Protein AF-A0A927P5Q2-F1 (afdb_monomer_lite)

Structure (mmCIF, N/CA/C/O backbone):
data_AF-A0A927P5Q2-F1
#
_entry.id   AF-A0A927P5Q2-F1
#
loop_
_atom_site.group_PDB
_atom_site.id
_atom_site.type_symbol
_atom_site.label_atom_id
_atom_site.label_alt_id
_atom_site.label_comp_id
_atom_site.label_asym_id
_atom_site.label_entity_id
_atom_site.label_seq_id
_atom_site.pdbx_PDB_ins_code
_atom_site.Cartn_x
_atom_site.Cartn_y
_atom_site.Cartn_z
_atom_site.occupancy
_atom_site.B_iso_or_equiv
_atom_site.auth_seq_id
_atom_site.auth_comp_id
_atom_site.auth_asym_id
_atom_site.auth_atom_id
_atom_site.pdbx_PDB_model_num
ATOM 1 N N . HIS A 1 1 ? -14.527 0.847 12.190 1.00 68.94 1 HIS A N 1
ATOM 2 C CA . HIS A 1 1 ? -13.785 -0.431 12.138 1.00 68.94 1 HIS A CA 1
ATOM 3 C C . HIS A 1 1 ? -13.908 -0.989 10.729 1.00 68.94 1 HIS A C 1
ATOM 5 O O . HIS A 1 1 ? -15.001 -1.387 10.350 1.00 68.94 1 HIS A O 1
ATOM 11 N N . ARG A 1 2 ? -12.843 -0.905 9.924 1.00 89.19 2 ARG A N 1
ATOM 12 C CA . ARG A 1 2 ? -12.828 -1.359 8.523 1.00 89.19 2 ARG A CA 1
ATOM 13 C C . ARG A 1 2 ? -11.381 -1.620 8.109 1.00 89.19 2 ARG A C 1
ATOM 15 O O . ARG A 1 2 ? -10.769 -0.807 7.421 1.00 89.19 2 ARG A O 1
ATOM 22 N N . ASN A 1 3 ? -10.825 -2.696 8.651 1.00 95.00 3 ASN A N 1
ATOM 23 C CA . ASN A 1 3 ? -9.423 -3.054 8.468 1.00 95.00 3 ASN A CA 1
ATOM 24 C C . ASN A 1 3 ? -9.227 -3.753 7.123 1.00 95.00 3 ASN A C 1
ATOM 26 O O . ASN A 1 3 ? -10.146 -4.403 6.615 1.00 95.00 3 ASN A O 1
ATOM 30 N N . VAL A 1 4 ? -8.031 -3.627 6.556 1.00 95.56 4 VAL A N 1
ATOM 31 C CA . VAL A 1 4 ? -7.621 -4.440 5.412 1.00 95.56 4 VAL A CA 1
ATOM 32 C C . VAL A 1 4 ? -7.374 -5.862 5.919 1.00 95.56 4 VAL A C 1
ATOM 34 O O . VAL A 1 4 ? -6.486 -6.084 6.731 1.00 95.56 4 VAL A O 1
ATOM 37 N N . ILE A 1 5 ? -8.179 -6.823 5.463 1.00 96.44 5 ILE A N 1
ATOM 38 C CA . ILE A 1 5 ? -8.088 -8.237 5.888 1.00 96.44 5 ILE A CA 1
ATOM 39 C C . ILE A 1 5 ? -7.465 -9.151 4.826 1.00 96.44 5 ILE A C 1
ATOM 41 O O . ILE A 1 5 ? -7.208 -10.323 5.080 1.00 96.44 5 ILE A O 1
ATOM 45 N N . GLY A 1 6 ? -7.259 -8.632 3.618 1.00 95.94 6 GLY A N 1
ATOM 46 C CA . GLY A 1 6 ? -6.716 -9.373 2.490 1.00 95.94 6 GLY A CA 1
ATOM 47 C C . GLY A 1 6 ? -6.809 -8.563 1.203 1.00 95.94 6 GLY A C 1
ATOM 48 O O . GLY A 1 6 ? -7.640 -7.661 1.086 1.00 95.94 6 GLY A O 1
ATOM 49 N N . VAL A 1 7 ? -5.945 -8.886 0.242 1.00 96.31 7 VAL A N 1
ATOM 50 C CA . VAL A 1 7 ? -5.883 -8.234 -1.070 1.00 96.31 7 VAL A CA 1
ATOM 51 C C . VAL A 1 7 ? -5.614 -9.294 -2.133 1.00 96.31 7 VAL A C 1
ATOM 53 O O . VAL A 1 7 ? -4.762 -10.161 -1.958 1.00 96.31 7 VAL A O 1
ATOM 56 N N . HIS A 1 8 ? -6.337 -9.208 -3.246 1.00 96.44 8 HIS A N 1
ATOM 57 C CA . HIS A 1 8 ? -6.095 -10.008 -4.442 1.00 96.44 8 HIS A CA 1
ATOM 58 C C . HIS A 1 8 ? -5.711 -9.072 -5.579 1.00 96.44 8 HIS A C 1
ATOM 60 O O . HIS A 1 8 ? -6.350 -8.041 -5.778 1.00 96.44 8 HIS A O 1
ATOM 66 N N . MET A 1 9 ? -4.669 -9.433 -6.321 1.00 96.38 9 MET A N 1
ATOM 67 C CA . MET A 1 9 ? -4.132 -8.609 -7.400 1.00 96.38 9 MET A CA 1
ATOM 68 C C . MET A 1 9 ? -3.967 -9.451 -8.661 1.00 96.38 9 MET A C 1
ATOM 70 O O . MET A 1 9 ? -3.567 -10.613 -8.590 1.00 96.38 9 MET A O 1
ATOM 74 N N . LEU A 1 10 ? -4.285 -8.859 -9.810 1.00 96.50 10 LEU A N 1
ATOM 75 C CA . LEU A 1 10 ? -4.106 -9.455 -11.128 1.00 96.50 10 LEU A CA 1
ATOM 76 C C . LEU A 1 10 ? -3.534 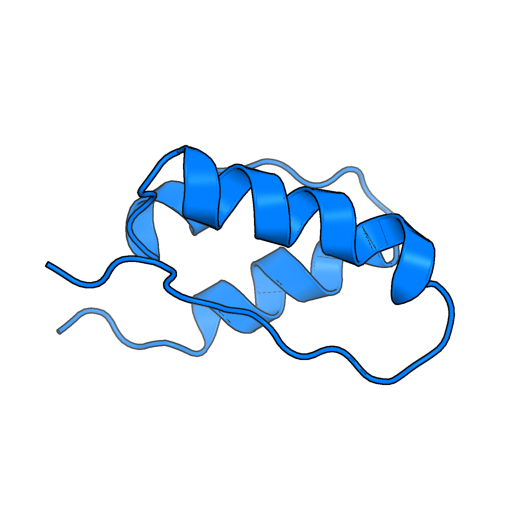-8.393 -12.070 1.00 96.50 10 LEU A C 1
ATOM 78 O O . LEU A 1 10 ? -4.146 -7.348 -12.273 1.00 96.50 10 LEU A O 1
ATOM 82 N N . GLY A 1 11 ? -2.379 -8.682 -12.664 1.00 94.31 11 GLY A N 1
ATOM 83 C CA . GLY A 1 11 ? -1.702 -7.788 -13.601 1.00 94.31 11 GLY A CA 1
ATOM 84 C C . GLY A 1 11 ? -0.185 -7.821 -13.441 1.00 94.31 11 GLY A C 1
ATOM 85 O O . GLY A 1 11 ? 0.344 -8.456 -12.524 1.00 94.31 11 GLY A O 1
ATOM 86 N N . SER A 1 12 ? 0.518 -7.130 -14.335 1.00 95.31 12 SER A N 1
ATOM 87 C CA . SER A 1 12 ? 1.974 -6.972 -14.262 1.00 95.31 12 SER A CA 1
ATOM 88 C C . SER A 1 12 ? 2.402 -6.362 -12.926 1.00 95.31 12 SER A C 1
ATOM 90 O O . SER A 1 12 ? 1.718 -5.488 -12.400 1.00 95.31 12 SER A O 1
ATOM 92 N N . TYR A 1 13 ? 3.542 -6.809 -12.398 1.00 95.62 13 TYR A N 1
ATOM 93 C CA . TYR A 1 13 ? 4.114 -6.366 -11.118 1.00 95.62 13 TYR A CA 1
ATOM 94 C C . TYR A 1 13 ? 3.293 -6.695 -9.859 1.00 95.62 13 TYR A C 1
ATOM 96 O O . TYR A 1 13 ? 3.646 -6.246 -8.769 1.00 95.62 13 TYR A O 1
ATOM 104 N N . SER A 1 14 ? 2.216 -7.487 -9.973 1.00 96.31 14 SER A N 1
ATOM 105 C CA . SER A 1 14 ? 1.389 -7.868 -8.816 1.00 96.31 14 SER A CA 1
ATOM 106 C C . SER A 1 14 ? 2.206 -8.586 -7.741 1.00 96.31 14 SER A C 1
ATOM 108 O O . SER A 1 14 ? 2.047 -8.290 -6.563 1.00 96.31 14 SER A O 1
ATOM 110 N N . SER A 1 15 ? 3.108 -9.491 -8.132 1.00 95.62 15 SER A N 1
ATOM 111 C CA . SER A 1 15 ? 3.992 -10.229 -7.216 1.00 95.62 15 SER A CA 1
ATOM 112 C C . SER A 1 15 ? 4.926 -9.332 -6.404 1.00 95.62 15 SER A C 1
ATOM 114 O O . SER A 1 15 ? 5.300 -9.682 -5.291 1.00 95.62 15 SER A O 1
ATOM 116 N N . GLU A 1 16 ? 5.300 -8.180 -6.946 1.00 95.62 16 GLU A N 1
ATOM 117 C CA . GLU A 1 16 ? 6.224 -7.236 -6.337 1.00 95.62 16 GLU A CA 1
ATOM 118 C C . GLU A 1 16 ? 5.487 -6.291 -5.384 1.00 95.62 16 GLU A C 1
ATOM 120 O O . GLU A 1 16 ? 5.945 -6.049 -4.269 1.00 95.62 16 GLU A O 1
ATOM 125 N N . ILE A 1 17 ? 4.325 -5.773 -5.795 1.00 96.00 17 ILE A N 1
ATOM 126 C CA . ILE A 1 17 ? 3.588 -4.770 -5.011 1.00 96.00 17 ILE A CA 1
ATOM 127 C C . ILE A 1 17 ? 2.645 -5.381 -3.964 1.00 96.00 17 ILE A C 1
ATOM 129 O O . ILE A 1 17 ? 2.296 -4.693 -3.004 1.00 96.00 17 ILE A O 1
ATOM 133 N N . ILE A 1 18 ? 2.287 -6.671 -4.078 1.00 96.31 18 ILE A N 1
ATOM 134 C CA . ILE A 1 18 ? 1.470 -7.392 -3.077 1.00 96.31 18 ILE A CA 1
ATOM 135 C C . ILE A 1 18 ? 2.110 -7.376 -1.681 1.00 96.31 18 ILE A C 1
ATOM 137 O O . ILE A 1 18 ? 1.401 -7.424 -0.678 1.00 96.31 18 ILE A O 1
ATOM 141 N N . TRP A 1 19 ? 3.438 -7.237 -1.593 1.00 94.31 19 TRP A N 1
ATOM 142 C CA . TRP A 1 19 ? 4.140 -7.059 -0.321 1.00 94.31 19 TRP A CA 1
ATOM 143 C C . TRP A 1 19 ? 3.628 -5.836 0.461 1.00 94.31 19 TRP A C 1
ATOM 145 O O . TRP A 1 19 ? 3.441 -5.920 1.674 1.00 94.31 19 TRP A O 1
ATOM 155 N N . GLY A 1 20 ? 3.324 -4.726 -0.223 1.00 94.25 20 GLY A N 1
ATOM 156 C CA . GLY A 1 20 ? 2.772 -3.531 0.417 1.00 94.25 20 GLY A CA 1
ATOM 157 C C . GLY A 1 20 ? 1.397 -3.796 1.032 1.00 94.25 20 GLY A C 1
ATOM 158 O O . GLY A 1 20 ? 1.125 -3.361 2.145 1.00 94.25 20 GLY A O 1
ATOM 159 N N . ALA A 1 21 ? 0.560 -4.585 0.355 1.00 95.56 21 ALA A N 1
ATOM 160 C CA . ALA A 1 21 ? -0.727 -5.020 0.889 1.00 95.56 21 ALA A CA 1
ATOM 161 C C . ALA A 1 21 ? -0.577 -5.958 2.098 1.00 95.56 21 ALA A C 1
ATOM 163 O O . ALA A 1 21 ? -1.316 -5.819 3.071 1.00 95.56 21 ALA A O 1
ATOM 164 N N . ALA A 1 22 ? 0.395 -6.876 2.072 1.00 96.88 22 ALA A N 1
ATOM 165 C CA . ALA A 1 22 ? 0.686 -7.743 3.212 1.00 96.88 22 ALA A CA 1
ATOM 166 C C . ALA A 1 22 ? 1.085 -6.929 4.456 1.00 96.88 22 ALA A C 1
ATOM 168 O O . ALA A 1 22 ? 0.584 -7.197 5.545 1.00 96.88 22 ALA A O 1
ATOM 169 N N . ALA A 1 23 ? 1.904 -5.883 4.288 1.00 96.12 23 ALA A N 1
ATOM 170 C CA . ALA A 1 23 ? 2.275 -4.982 5.380 1.00 96.12 23 ALA A CA 1
ATOM 171 C C . ALA A 1 23 ? 1.066 -4.233 5.976 1.00 96.12 23 ALA A C 1
ATOM 173 O O . ALA A 1 23 ? 1.014 -4.020 7.185 1.00 96.12 23 ALA A O 1
ATOM 174 N N . MET A 1 24 ? 0.072 -3.864 5.157 1.00 96.50 24 MET A N 1
ATOM 175 C CA . MET A 1 24 ? -1.159 -3.224 5.647 1.00 96.50 24 MET A CA 1
ATOM 176 C C . MET A 1 24 ? -2.022 -4.171 6.486 1.00 96.50 24 MET A C 1
ATOM 178 O O . MET A 1 24 ? -2.611 -3.730 7.471 1.00 96.50 24 MET A O 1
ATOM 182 N N . VAL A 1 25 ? -2.098 -5.449 6.095 1.00 97.12 25 VAL A N 1
ATOM 183 C CA . VAL A 1 25 ? -2.824 -6.484 6.850 1.00 97.12 25 VAL A CA 1
ATOM 184 C C . VAL A 1 25 ? -2.123 -6.761 8.179 1.00 97.12 25 VAL A C 1
ATOM 186 O O . VAL A 1 25 ? -2.777 -6.741 9.217 1.00 97.12 25 VAL A O 1
ATOM 189 N N . GLU A 1 26 ? -0.801 -6.950 8.160 1.00 97.75 26 GLU A N 1
ATOM 190 C CA . GLU A 1 26 ? 0.006 -7.189 9.367 1.00 97.75 26 GLU A CA 1
ATOM 191 C C . GLU A 1 26 ? -0.064 -6.008 10.349 1.00 97.75 26 GLU A C 1
ATOM 193 O O . GLU A 1 26 ? -0.139 -6.194 11.559 1.00 97.75 26 GLU A O 1
ATOM 198 N N . GLY A 1 27 ? -0.084 -4.779 9.826 1.00 96.38 27 GLY A N 1
ATOM 199 C CA . GLY A 1 27 ? -0.247 -3.560 10.619 1.00 96.38 27 GLY A CA 1
ATOM 200 C C . GLY A 1 27 ? -1.683 -3.271 11.064 1.00 96.38 27 GLY A C 1
ATOM 201 O O . GLY A 1 27 ? -1.924 -2.201 11.617 1.00 96.38 27 GLY A O 1
ATOM 202 N N . GLU A 1 28 ? -2.635 -4.168 10.780 1.00 96.44 28 GLU A N 1
ATOM 203 C CA . GLU A 1 28 ? -4.069 -4.028 11.073 1.00 96.44 28 GLU A CA 1
ATOM 204 C C . GLU A 1 28 ? -4.672 -2.687 10.611 1.00 96.44 28 GLU A C 1
ATOM 206 O O . GLU A 1 28 ? -5.601 -2.148 11.225 1.00 96.44 28 GLU A O 1
ATOM 211 N N . LEU A 1 29 ? -4.152 -2.128 9.512 1.00 96.44 29 LEU A N 1
ATOM 212 C CA . LEU A 1 29 ? -4.507 -0.781 9.082 1.00 96.44 29 LEU A CA 1
ATOM 213 C C . LEU A 1 29 ? -5.975 -0.703 8.669 1.00 96.44 29 LEU A C 1
ATOM 215 O O . LEU A 1 29 ? -6.500 -1.550 7.934 1.00 96.44 29 LEU A O 1
ATOM 219 N N . ARG A 1 30 ? -6.646 0.372 9.092 1.00 95.38 30 ARG A N 1
ATOM 220 C CA . ARG A 1 30 ? -7.959 0.729 8.550 1.00 95.38 30 ARG A CA 1
ATOM 221 C C . ARG A 1 30 ? -7.781 1.252 7.135 1.00 95.38 30 ARG A C 1
ATOM 223 O O . ARG A 1 30 ? -6.778 1.889 6.828 1.00 95.38 30 ARG A O 1
ATOM 230 N N . VAL A 1 31 ? -8.797 1.070 6.296 1.00 94.50 31 VAL A N 1
ATOM 231 C CA . VAL A 1 31 ? -8.803 1.617 4.929 1.00 94.50 31 VAL A CA 1
ATOM 232 C C . VAL A 1 31 ? -8.496 3.120 4.920 1.00 94.50 31 VAL A C 1
ATOM 234 O O . VAL A 1 31 ? -7.732 3.576 4.079 1.00 94.50 31 VAL A O 1
ATOM 237 N N . THR A 1 32 ? -9.026 3.875 5.887 1.00 94.00 32 THR A N 1
ATOM 238 C CA . THR A 1 32 ? -8.756 5.314 6.034 1.00 94.00 32 THR A CA 1
ATOM 239 C C . THR A 1 32 ? -7.298 5.615 6.360 1.00 94.00 32 THR A C 1
ATOM 241 O O . THR A 1 32 ? -6.754 6.575 5.837 1.00 94.00 32 THR A O 1
ATOM 244 N N . ASP A 1 33 ? -6.652 4.790 7.187 1.00 94.62 33 ASP A N 1
ATOM 245 C CA . ASP A 1 33 ? -5.252 4.995 7.575 1.00 94.62 33 ASP A CA 1
ATOM 246 C C . ASP A 1 33 ? -4.316 4.616 6.419 1.00 94.62 33 ASP A C 1
ATOM 248 O O . ASP A 1 33 ? -3.327 5.292 6.158 1.00 94.62 33 ASP A O 1
ATOM 252 N N . ALA A 1 34 ? -4.660 3.562 5.673 1.00 94.56 34 ALA A N 1
ATOM 253 C CA . ALA A 1 34 ? -3.890 3.115 4.518 1.00 94.56 34 ALA A CA 1
ATOM 254 C C . ALA A 1 34 ? -3.878 4.143 3.364 1.00 94.56 34 ALA A C 1
ATOM 256 O O . ALA A 1 34 ? -2.935 4.150 2.575 1.00 94.56 3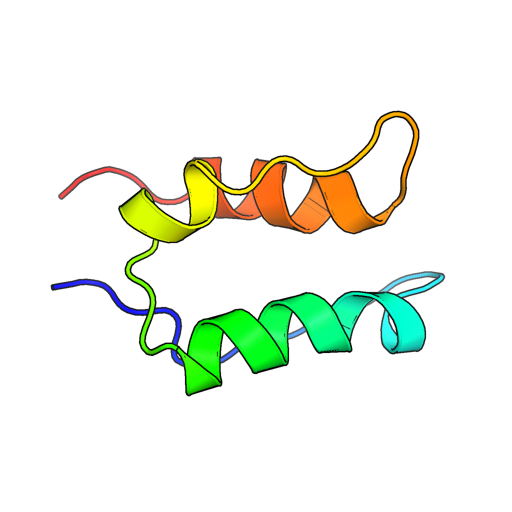4 ALA A O 1
ATOM 257 N N . ARG A 1 35 ? -4.881 5.032 3.266 1.00 93.19 35 ARG A N 1
ATOM 258 C CA . ARG A 1 35 ? -4.912 6.127 2.270 1.00 93.19 35 ARG A CA 1
ATOM 259 C C . ARG A 1 35 ? -3.830 7.177 2.480 1.00 93.19 35 ARG A C 1
ATOM 261 O O . ARG A 1 35 ? -3.409 7.798 1.509 1.00 93.19 35 ARG A O 1
ATOM 268 N N . GLU A 1 36 ? -3.389 7.359 3.720 1.00 93.88 36 GLU A N 1
ATOM 269 C CA . GLU A 1 36 ? -2.361 8.340 4.080 1.00 93.88 36 GLU A CA 1
ATOM 270 C C . GLU A 1 36 ? -0.947 7.862 3.705 1.00 93.88 36 GLU A C 1
ATOM 272 O O . GLU A 1 36 ? 0.018 8.626 3.765 1.00 93.88 36 GLU A O 1
ATOM 277 N N . ILE A 1 37 ? -0.798 6.598 3.289 1.00 95.06 37 ILE A N 1
ATOM 278 C CA . ILE A 1 37 ? 0.474 6.060 2.807 1.00 95.06 37 ILE A CA 1
ATOM 279 C C . ILE A 1 37 ? 0.827 6.717 1.470 1.00 95.06 37 ILE A C 1
ATOM 281 O O . ILE A 1 37 ? 0.098 6.624 0.480 1.00 95.06 37 ILE A O 1
ATOM 285 N N . ILE A 1 38 ? 2.000 7.349 1.429 1.00 94.69 38 ILE A N 1
ATOM 286 C CA . ILE A 1 38 ? 2.524 7.982 0.221 1.00 94.69 38 ILE A CA 1
ATOM 287 C C . ILE A 1 38 ? 3.181 6.917 -0.656 1.00 94.69 38 ILE A C 1
A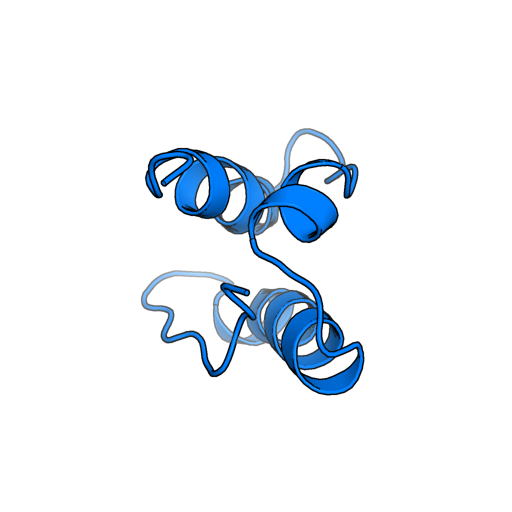TOM 289 O O . ILE A 1 38 ? 4.227 6.362 -0.315 1.00 94.69 38 ILE A O 1
ATOM 293 N N . PHE A 1 39 ? 2.585 6.676 -1.820 1.00 94.62 39 PHE A N 1
ATOM 294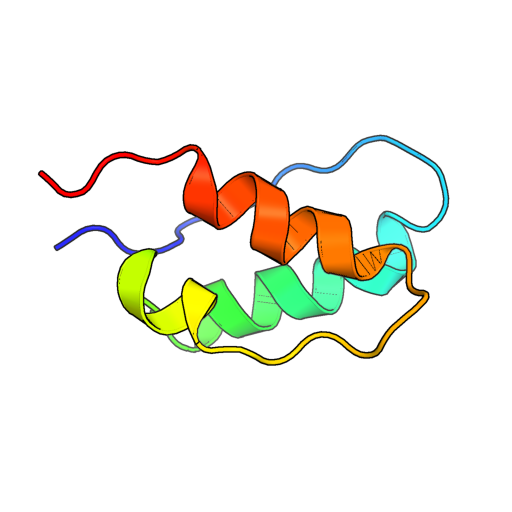 C CA . PHE A 1 39 ? 3.189 5.879 -2.881 1.00 94.62 39 PHE A CA 1
ATOM 295 C C . PHE A 1 39 ? 4.014 6.790 -3.801 1.00 94.62 39 PHE A C 1
ATOM 297 O O . PHE A 1 39 ? 3.510 7.840 -4.210 1.00 94.62 39 PHE A O 1
ATOM 304 N N . PRO A 1 40 ? 5.276 6.441 -4.117 1.00 94.62 40 PRO A N 1
ATOM 305 C CA . PRO A 1 40 ? 6.105 7.240 -5.013 1.00 94.62 40 PRO A CA 1
ATOM 306 C C . PRO A 1 40 ? 5.483 7.359 -6.405 1.00 94.62 40 PRO A C 1
ATOM 308 O O . PRO A 1 40 ? 4.919 6.395 -6.918 1.00 94.62 40 PRO A O 1
ATOM 311 N N . HIS A 1 41 ? 5.655 8.511 -7.046 1.00 95.75 41 HIS A N 1
ATOM 312 C CA . HIS A 1 41 ? 5.213 8.733 -8.420 1.00 95.75 41 HIS A CA 1
ATOM 313 C C . HIS A 1 41 ? 6.407 8.742 -9.395 1.00 95.75 41 HIS A C 1
ATOM 315 O O . HIS A 1 41 ? 7.431 9.348 -9.059 1.00 95.75 41 HIS A O 1
ATOM 321 N N . PRO A 1 42 ? 6.299 8.159 -10.610 1.00 95.25 42 PRO A N 1
ATOM 322 C CA . PRO A 1 42 ? 5.226 7.285 -11.101 1.00 95.25 42 PRO A CA 1
ATOM 323 C C . PRO A 1 42 ? 5.504 5.810 -10.772 1.00 95.25 42 PRO A C 1
ATOM 325 O O . PRO A 1 42 ? 6.571 5.292 -11.113 1.00 95.25 42 PRO A O 1
ATOM 328 N N . THR A 1 43 ? 4.563 5.102 -10.142 1.00 95.12 43 THR A N 1
ATOM 329 C CA . THR A 1 43 ? 4.730 3.669 -9.836 1.00 95.12 43 THR A CA 1
ATOM 330 C C . THR A 1 43 ? 3.444 2.862 -9.989 1.00 95.12 43 THR A C 1
ATOM 332 O O . THR A 1 43 ? 2.337 3.352 -9.800 1.00 95.12 43 THR A O 1
ATOM 335 N N . VAL A 1 44 ? 3.589 1.564 -10.285 1.00 95.50 44 VAL A N 1
ATOM 336 C CA . VAL A 1 44 ? 2.441 0.639 -10.363 1.00 95.50 44 VAL A CA 1
ATOM 337 C C . VAL A 1 44 ? 1.756 0.494 -8.999 1.00 95.50 44 VAL A C 1
ATOM 339 O O . VAL A 1 44 ? 0.549 0.289 -8.947 1.00 95.50 44 VAL A O 1
ATOM 342 N N 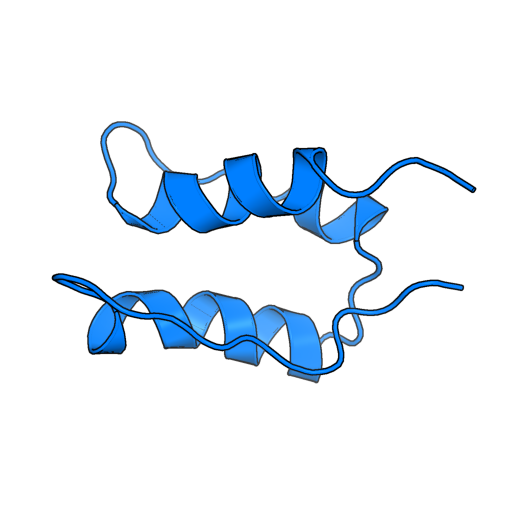. SER A 1 45 ? 2.490 0.642 -7.891 1.00 94.50 45 SER A N 1
ATOM 343 C CA . SER A 1 45 ? 1.931 0.547 -6.538 1.00 94.50 45 SER A CA 1
ATOM 344 C C . SER A 1 45 ? 0.958 1.679 -6.194 1.00 94.50 45 SER A C 1
ATOM 346 O O . SER A 1 45 ? 0.146 1.489 -5.289 1.00 94.50 45 SER A O 1
ATOM 348 N N . GLU A 1 46 ? 0.937 2.788 -6.950 1.00 96.12 46 GLU A N 1
ATOM 349 C CA . GLU A 1 46 ? -0.110 3.818 -6.844 1.00 96.12 46 GLU A CA 1
ATOM 350 C C . GLU A 1 46 ? -1.523 3.217 -6.983 1.00 96.12 46 GLU A C 1
ATOM 352 O O . GLU A 1 46 ? -2.453 3.714 -6.350 1.00 96.12 46 GLU A O 1
ATOM 357 N N . ILE A 1 47 ? -1.687 2.092 -7.700 1.00 95.44 47 ILE A N 1
ATOM 358 C CA . ILE A 1 47 ? -2.978 1.391 -7.826 1.00 95.44 47 ILE A CA 1
ATOM 359 C C . ILE A 1 47 ? -3.564 0.966 -6.475 1.00 95.44 47 ILE A C 1
ATOM 361 O O . ILE A 1 47 ? -4.784 0.915 -6.324 1.00 95.44 47 ILE A O 1
ATOM 365 N N . ILE A 1 48 ? -2.717 0.682 -5.480 1.00 95.25 48 ILE A N 1
ATOM 366 C CA . ILE A 1 48 ? -3.164 0.327 -4.130 1.00 95.25 48 ILE A CA 1
ATOM 367 C C . ILE A 1 48 ? -3.843 1.541 -3.494 1.00 95.25 48 ILE A C 1
ATOM 369 O O . ILE A 1 48 ? -4.940 1.407 -2.956 1.00 95.25 48 ILE A O 1
ATOM 373 N N . ARG A 1 49 ? -3.240 2.733 -3.619 1.00 93.88 49 ARG A N 1
ATOM 374 C CA . ARG A 1 49 ? -3.833 3.986 -3.137 1.00 93.88 49 ARG A CA 1
ATOM 375 C C . ARG A 1 49 ? -5.171 4.249 -3.814 1.00 93.88 49 ARG A C 1
ATOM 377 O O . ARG A 1 49 ? -6.154 4.447 -3.113 1.00 93.88 49 ARG A O 1
ATOM 384 N N . GLU A 1 50 ? -5.216 4.215 -5.144 1.00 94.69 50 GLU A N 1
ATOM 385 C CA . GLU A 1 50 ? -6.453 4.464 -5.902 1.00 94.69 50 GLU A CA 1
ATOM 386 C C . GLU A 1 50 ? -7.564 3.482 -5.491 1.00 94.69 50 GLU A C 1
ATOM 388 O O . GLU A 1 50 ? -8.684 3.887 -5.196 1.00 94.69 50 GLU A O 1
ATOM 393 N N . THR A 1 51 ? -7.232 2.197 -5.325 1.00 94.81 51 THR A N 1
ATOM 394 C CA . THR A 1 51 ? -8.186 1.174 -4.863 1.00 94.81 51 THR A CA 1
ATOM 395 C C . THR A 1 51 ? -8.718 1.462 -3.452 1.00 94.81 51 THR A C 1
ATOM 397 O O . THR A 1 51 ? -9.893 1.230 -3.176 1.00 94.81 51 THR A O 1
ATOM 400 N N . LEU A 1 52 ? -7.890 1.981 -2.538 1.00 94.12 52 LEU A N 1
ATOM 401 C CA . LEU A 1 52 ? -8.319 2.332 -1.177 1.00 94.12 52 LEU A CA 1
ATOM 402 C C . LEU A 1 52 ? -9.316 3.506 -1.149 1.00 94.12 52 LEU A C 1
ATOM 404 O O . LEU A 1 52 ? -10.136 3.591 -0.224 1.00 94.12 52 LEU A O 1
ATOM 408 N N . TRP A 1 53 ? -9.266 4.399 -2.141 1.00 93.25 53 TRP A N 1
ATOM 409 C CA . TRP A 1 53 ? -10.196 5.525 -2.283 1.00 93.25 53 TRP A CA 1
ATOM 410 C C . TRP A 1 53 ? -11.581 5.114 -2.805 1.00 93.25 53 TRP A C 1
ATOM 412 O O . TRP A 1 53 ? -12.559 5.784 -2.484 1.00 93.25 53 TRP A O 1
ATOM 422 N N . GLU A 1 54 ? -11.706 3.970 -3.485 1.00 94.06 54 GLU A N 1
ATOM 423 C CA . GLU A 1 54 ? -13.004 3.435 -3.945 1.00 94.06 54 GLU A CA 1
ATOM 424 C C . GLU A 1 54 ? -13.916 2.953 -2.799 1.00 94.06 54 GLU A C 1
ATOM 426 O O . GLU A 1 54 ? -15.135 2.818 -2.942 1.00 94.06 54 GLU A O 1
ATOM 431 N N . PHE A 1 55 ? -13.358 2.688 -1.617 1.00 89.44 55 PHE A N 1
ATOM 432 C CA . PHE A 1 55 ? -14.149 2.298 -0.453 1.00 89.44 55 PHE A CA 1
ATOM 433 C C . PHE A 1 55 ? -14.755 3.540 0.223 1.00 89.44 55 PHE A C 1
ATOM 435 O O . PHE A 1 55 ? -14.035 4.364 0.753 1.00 89.44 55 PHE A O 1
ATOM 442 N N . GLY A 1 56 ? -16.080 3.683 0.296 1.00 79.31 56 GLY A N 1
ATOM 443 C CA . GLY A 1 56 ? -16.679 4.843 0.989 1.00 79.31 56 GLY A CA 1
ATOM 444 C C . GLY A 1 56 ? -16.397 4.900 2.503 1.00 79.31 56 GLY A C 1
ATOM 445 O O . GLY A 1 56 ? -16.221 3.861 3.142 1.00 79.31 56 GLY A O 1
ATOM 446 N N . ASP A 1 57 ? -16.434 6.095 3.092 1.00 68.62 57 ASP A N 1
ATOM 447 C CA . ASP A 1 57 ? -16.338 6.300 4.544 1.00 68.62 57 ASP A CA 1
ATOM 448 C C . ASP A 1 57 ? -17.719 6.085 5.178 1.00 68.62 57 ASP A C 1
ATOM 450 O O . ASP A 1 57 ? -18.569 6.973 5.171 1.00 68.62 57 ASP A O 1
ATOM 454 N N . LYS A 1 58 ? -17.987 4.865 5.650 1.00 58.53 58 LYS A N 1
ATOM 455 C CA . LYS A 1 58 ? -19.170 4.547 6.461 1.00 58.53 58 LYS A CA 1
ATOM 456 C C . LYS A 1 58 ? -18.745 4.173 7.869 1.00 58.53 58 LYS A C 1
ATOM 458 O O . LYS A 1 58 ? -17.781 3.379 7.985 1.00 58.53 58 LYS A O 1
#

Radius of gyration: 10.96 Å; chains: 1; bounding box: 25×19×26 Å

Sequence (58 aa):
HRNVIGVHMLGSYSSEIIWGAAAMVEGELRVTDAREIIFPHPTVSEIIRETLWEFGDK

Foldseek 3Di:
DAALQDDDDDDPCCVPLVVVSVVSNVVRHHLVRSLPDDDDPPDPNVVVNVVSVVDDDD

pLDDT: mean 93.32, std 7.08, range [58.53, 97.75]

Secondary structure (DSSP, 8-state):
--B-------STTHHHHHH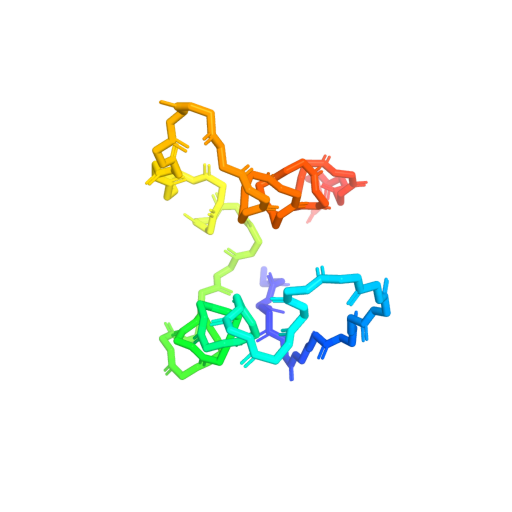HHHHHHHTT-BHHHHTTS---SS-TTHHHHHHHHTS---